Protein AF-A0A7Z8JVY1-F1 (afdb_monomer)

Mean predicted aligned error: 16.01 Å

Radius of gyration: 29.14 Å; Cα contacts (8 Å, |Δi|>4): 34; chains: 1; bounding box: 48×31×90 Å

Structure (mmCIF, N/CA/C/O backbone):
data_AF-A0A7Z8JVY1-F1
#
_entry.id   AF-A0A7Z8JVY1-F1
#
loop_
_atom_site.group_PDB
_atom_site.id
_atom_site.type_symbol
_atom_site.label_atom_id
_atom_site.label_alt_id
_atom_site.label_comp_id
_atom_site.label_asym_id
_atom_site.label_entity_id
_atom_site.label_seq_id
_atom_site.pdbx_PDB_ins_code
_atom_site.Cartn_x
_atom_site.Cartn_y
_atom_site.Cartn_z
_atom_site.occupancy
_atom_site.B_iso_or_equiv
_atom_site.auth_seq_id
_atom_site.auth_comp_id
_atom_site.auth_asym_id
_atom_site.auth_atom_id
_atom_site.pdbx_PDB_model_num
ATOM 1 N N . MET A 1 1 ? 36.100 -9.803 -74.873 1.00 49.00 1 MET A N 1
ATOM 2 C CA . MET A 1 1 ? 36.373 -9.719 -73.416 1.00 49.00 1 MET A CA 1
ATOM 3 C C . MET A 1 1 ? 35.172 -9.098 -72.708 1.00 49.00 1 MET A C 1
ATOM 5 O O . MET A 1 1 ? 35.060 -7.884 -72.681 1.00 49.00 1 MET A O 1
ATOM 9 N N . TYR A 1 2 ? 34.244 -9.912 -72.190 1.00 54.38 2 TYR A N 1
ATOM 10 C CA . TYR A 1 2 ? 32.983 -9.437 -71.582 1.00 54.38 2 TYR A CA 1
ATOM 11 C C . TYR A 1 2 ? 32.724 -10.067 -70.199 1.00 54.38 2 TYR A C 1
ATOM 13 O O . TYR A 1 2 ? 31.589 -10.353 -69.840 1.00 54.38 2 TYR A O 1
ATOM 21 N N . TYR A 1 3 ? 33.785 -10.317 -69.425 1.00 54.62 3 TYR A N 1
ATOM 22 C CA . TYR A 1 3 ? 33.680 -10.994 -68.121 1.00 54.62 3 TYR A CA 1
ATOM 23 C C . TYR A 1 3 ? 34.098 -10.136 -66.920 1.00 54.62 3 TYR A C 1
ATOM 25 O O . TYR A 1 3 ? 33.870 -10.526 -65.783 1.00 54.62 3 TYR A O 1
ATOM 33 N N . ILE A 1 4 ? 34.635 -8.933 -67.141 1.00 51.16 4 ILE A N 1
ATOM 34 C CA . ILE A 1 4 ? 35.268 -8.149 -66.065 1.00 51.16 4 ILE A CA 1
ATOM 35 C C . ILE A 1 4 ? 34.256 -7.241 -65.332 1.00 51.16 4 ILE A C 1
ATOM 37 O O . ILE A 1 4 ? 34.468 -6.874 -64.184 1.00 51.16 4 ILE A O 1
ATOM 41 N N . LYS A 1 5 ? 33.099 -6.923 -65.936 1.00 47.78 5 LYS A N 1
ATOM 42 C CA . LYS A 1 5 ? 32.112 -6.004 -65.326 1.00 47.78 5 LYS A CA 1
ATOM 43 C C . LYS A 1 5 ? 31.142 -6.643 -64.322 1.00 47.78 5 LYS A C 1
ATOM 45 O O . LYS A 1 5 ? 30.539 -5.913 -63.547 1.00 47.78 5 LYS A O 1
ATOM 50 N N . LYS A 1 6 ? 30.960 -7.969 -64.321 1.00 49.12 6 LYS A N 1
ATOM 51 C CA . LYS A 1 6 ? 29.911 -8.626 -63.507 1.00 49.12 6 LYS A CA 1
ATOM 52 C C . LYS A 1 6 ? 30.381 -9.132 -62.140 1.00 49.12 6 LYS A C 1
ATOM 54 O O . LYS A 1 6 ? 29.552 -9.322 -61.260 1.00 49.12 6 LYS A O 1
ATOM 59 N N . VAL A 1 7 ? 31.687 -9.307 -61.937 1.00 53.09 7 VAL A N 1
ATOM 60 C CA . VAL A 1 7 ? 32.229 -9.866 -60.683 1.00 53.09 7 VAL A CA 1
ATOM 61 C C . VAL A 1 7 ? 32.185 -8.843 -59.539 1.00 53.09 7 VAL A C 1
ATOM 63 O O . VAL A 1 7 ? 32.032 -9.210 -58.380 1.00 53.09 7 VAL A O 1
ATOM 66 N N . SER A 1 8 ? 32.210 -7.544 -59.863 1.00 49.84 8 SER A N 1
ATOM 67 C CA . SER A 1 8 ? 32.199 -6.478 -58.854 1.00 49.84 8 SER A CA 1
ATOM 68 C C . SER A 1 8 ? 30.852 -6.311 -58.138 1.00 49.84 8 SER A C 1
ATOM 70 O O . SER A 1 8 ? 30.824 -5.795 -57.028 1.00 49.84 8 SER A O 1
ATOM 72 N N . ALA A 1 9 ? 29.742 -6.747 -58.745 1.00 52.75 9 ALA A N 1
ATOM 73 C CA . ALA A 1 9 ? 28.407 -6.598 -58.158 1.00 52.75 9 ALA A CA 1
ATOM 74 C C . ALA A 1 9 ? 28.053 -7.705 -57.147 1.00 52.75 9 ALA A C 1
ATOM 76 O O . ALA A 1 9 ? 27.115 -7.544 -56.374 1.00 52.75 9 ALA A O 1
ATOM 77 N N . ILE A 1 10 ? 28.796 -8.818 -57.135 1.00 54.12 10 ILE A N 1
ATOM 78 C CA . ILE A 1 10 ? 28.503 -9.984 -56.282 1.00 54.12 10 ILE A CA 1
ATOM 79 C C . ILE A 1 10 ? 29.209 -9.880 -54.919 1.00 54.12 10 ILE A C 1
ATOM 81 O O . ILE A 1 10 ? 28.725 -10.417 -53.929 1.00 54.12 10 ILE A O 1
ATOM 85 N N . LEU A 1 11 ? 30.320 -9.143 -54.826 1.00 52.50 11 LEU A N 1
ATOM 86 C CA . LEU A 1 11 ? 31.041 -8.969 -53.558 1.00 52.50 11 LEU A CA 1
ATOM 87 C C . LEU A 1 11 ? 30.362 -7.980 -52.596 1.00 52.50 11 LEU A C 1
ATOM 89 O O . LEU A 1 11 ? 30.548 -8.085 -51.388 1.00 52.50 11 LEU A O 1
ATOM 93 N N . VAL A 1 12 ? 29.543 -7.054 -53.104 1.00 53.44 12 VAL A N 1
ATOM 94 C CA . VAL A 1 12 ? 28.864 -6.039 -52.275 1.00 53.44 12 VAL A CA 1
ATOM 95 C C . VAL A 1 12 ? 27.661 -6.623 -51.521 1.00 53.44 12 VAL A C 1
ATOM 97 O O . VAL A 1 12 ? 27.357 -6.185 -50.416 1.00 53.44 12 VAL A O 1
ATOM 100 N N . THR A 1 13 ? 27.004 -7.654 -52.058 1.00 54.78 13 THR A N 1
ATOM 101 C CA . THR A 1 13 ? 25.833 -8.284 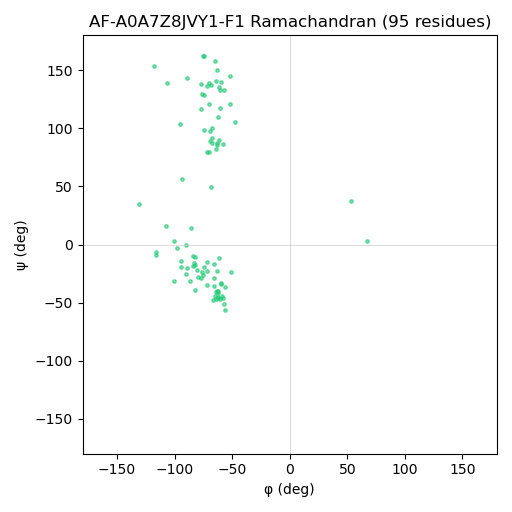-51.423 1.00 54.78 13 THR A CA 1
ATOM 102 C C . THR A 1 13 ? 26.189 -9.273 -50.311 1.00 54.78 13 THR A C 1
ATOM 104 O O . THR A 1 13 ? 25.366 -9.503 -49.430 1.00 54.78 13 THR A O 1
ATOM 107 N N . LEU A 1 14 ? 27.411 -9.817 -50.288 1.00 50.47 14 LEU A N 1
ATOM 108 C CA . LEU A 1 14 ? 27.836 -10.770 -49.252 1.00 50.47 14 LEU A CA 1
ATOM 109 C C . LEU A 1 14 ? 28.229 -10.082 -47.929 1.00 50.47 14 LEU A C 1
ATOM 111 O O . LEU A 1 14 ? 28.058 -10.661 -46.861 1.00 50.47 14 LEU A O 1
ATOM 115 N N . ALA A 1 15 ? 28.696 -8.830 -47.979 1.00 54.25 15 ALA A N 1
ATOM 116 C CA . ALA A 1 15 ? 29.101 -8.073 -46.790 1.00 54.25 15 ALA A CA 1
ATOM 117 C C . ALA A 1 15 ? 27.914 -7.561 -45.946 1.00 54.25 15 ALA A C 1
ATOM 119 O O . ALA A 1 15 ? 28.081 -7.274 -44.765 1.00 54.25 15 ALA A O 1
ATOM 120 N N . LEU A 1 16 ? 26.709 -7.484 -46.524 1.00 52.75 16 LEU A N 1
ATOM 121 C CA . LEU A 1 16 ? 25.510 -6.987 -45.837 1.00 52.75 16 LEU A CA 1
ATOM 122 C C . LEU A 1 16 ? 24.819 -8.060 -44.969 1.00 52.75 16 LEU A C 1
ATOM 124 O O . LEU A 1 16 ? 24.053 -7.723 -44.074 1.00 52.75 16 LEU A O 1
ATOM 128 N N . LEU A 1 17 ? 25.122 -9.344 -45.197 1.00 53.62 17 LEU A N 1
ATOM 129 C CA . LEU A 1 17 ? 24.584 -10.486 -44.439 1.00 53.62 17 LEU A CA 1
ATOM 130 C C . LEU A 1 17 ? 25.350 -10.790 -43.139 1.00 53.62 17 LEU A C 1
ATOM 132 O O . LEU A 1 17 ? 24.880 -11.579 -42.327 1.00 53.62 17 LEU A O 1
ATOM 136 N N . LEU A 1 18 ? 26.505 -10.153 -42.924 1.00 58.53 18 LEU A N 1
ATOM 137 C CA . LEU A 1 18 ? 27.317 -10.277 -41.705 1.00 58.53 18 LEU A CA 1
ATOM 138 C C . LEU A 1 18 ? 27.251 -9.013 -40.832 1.00 58.53 18 LEU A C 1
ATOM 140 O O . LEU A 1 18 ? 28.081 -8.832 -39.947 1.00 58.53 18 LEU A O 1
ATOM 144 N N . GLY A 1 19 ? 26.268 -8.137 -41.077 1.00 51.97 19 GLY A N 1
ATOM 145 C CA . GLY A 1 19 ? 25.979 -6.939 -40.289 1.00 51.97 19 GLY A CA 1
ATOM 146 C C . GLY A 1 19 ? 25.409 -7.292 -38.920 1.00 51.97 19 GLY A C 1
ATOM 147 O O . GLY A 1 19 ? 24.203 -7.259 -38.697 1.00 51.97 19 GLY A O 1
ATOM 148 N N . ILE A 1 20 ? 26.322 -7.655 -38.031 1.00 61.41 20 ILE A N 1
ATOM 149 C CA . ILE A 1 20 ? 26.170 -7.861 -36.597 1.00 61.41 20 ILE A CA 1
ATOM 150 C C . ILE A 1 20 ? 25.408 -6.665 -36.013 1.00 61.41 20 ILE A C 1
ATOM 152 O O . ILE A 1 20 ? 25.949 -5.566 -35.889 1.00 61.41 20 ILE A O 1
ATOM 156 N N . PHE A 1 21 ? 24.134 -6.868 -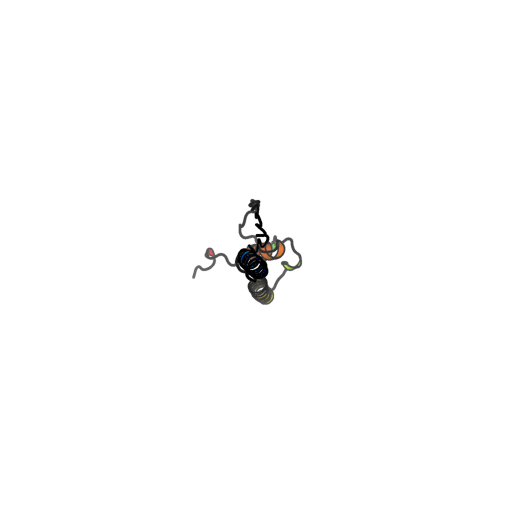35.679 1.00 54.31 21 PHE A N 1
ATOM 157 C CA . PHE A 1 21 ? 23.392 -5.957 -34.816 1.00 5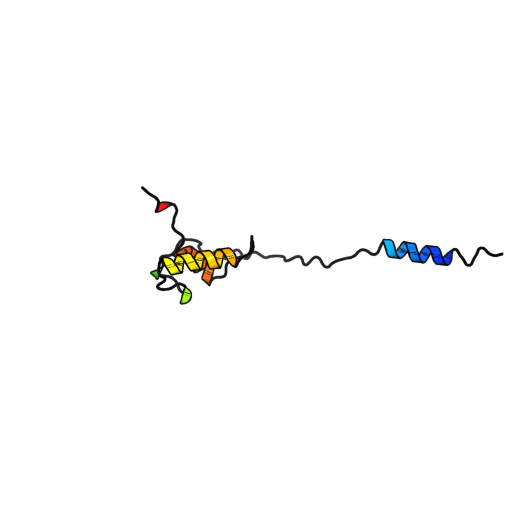4.31 21 PHE A CA 1
ATOM 158 C C . PHE A 1 21 ? 24.011 -6.060 -33.419 1.00 54.31 21 PHE A C 1
ATOM 160 O O . PHE A 1 21 ? 23.584 -6.857 -32.587 1.00 54.31 21 PHE A O 1
ATOM 167 N N . SER A 1 22 ? 25.052 -5.270 -33.160 1.00 59.81 22 SER A N 1
ATOM 168 C CA . SER A 1 22 ? 25.477 -4.972 -31.796 1.00 59.81 22 SER A CA 1
ATOM 169 C C . SER A 1 22 ? 24.431 -4.046 -31.186 1.00 59.81 22 SER A C 1
ATOM 171 O O . SER A 1 22 ? 24.584 -2.826 -31.173 1.00 59.81 22 SER A O 1
ATOM 173 N N . LEU A 1 23 ? 23.321 -4.633 -30.740 1.00 65.44 23 LEU A N 1
ATOM 174 C CA . LEU A 1 23 ? 22.431 -3.980 -29.790 1.00 65.44 23 LEU A CA 1
ATOM 175 C C . LEU A 1 23 ? 23.272 -3.644 -28.548 1.00 65.44 23 LEU A C 1
ATOM 177 O O . LEU A 1 23 ? 24.017 -4.513 -28.084 1.00 65.44 23 LEU A O 1
ATOM 181 N N . PRO A 1 24 ? 23.194 -2.422 -28.000 1.00 64.81 24 PRO A N 1
ATOM 182 C CA . PRO A 1 24 ? 23.761 -2.170 -26.690 1.00 64.81 24 PRO A CA 1
ATOM 183 C C . PRO A 1 24 ? 23.005 -3.052 -25.694 1.00 64.81 24 PRO A C 1
ATOM 185 O O . PRO A 1 24 ? 21.824 -2.839 -25.428 1.00 64.81 24 PRO A O 1
ATOM 188 N N . THR A 1 25 ? 23.668 -4.074 -25.158 1.00 63.62 25 THR A N 1
ATOM 189 C CA . THR A 1 25 ? 23.207 -4.721 -23.935 1.00 63.62 25 THR A CA 1
ATOM 190 C C . THR A 1 25 ? 23.368 -3.688 -22.831 1.00 63.62 25 THR A C 1
ATOM 192 O O . THR A 1 25 ? 24.480 -3.454 -22.357 1.00 63.62 25 THR A O 1
ATOM 195 N N . SER A 1 26 ? 22.278 -3.024 -22.459 1.00 61.31 26 SER A N 1
ATOM 196 C CA . SER A 1 26 ? 22.205 -2.262 -21.217 1.00 61.31 26 SER A CA 1
ATOM 197 C C . SER A 1 26 ? 22.366 -3.252 -20.067 1.00 61.31 26 SER A C 1
ATOM 199 O O . SER A 1 26 ? 21.398 -3.826 -19.580 1.00 61.31 26 SER A O 1
ATOM 201 N N . SER A 1 27 ? 23.603 -3.533 -19.676 1.00 56.75 27 SER A N 1
ATOM 202 C CA . SER A 1 27 ? 23.888 -4.258 -18.449 1.00 56.75 27 SER A CA 1
ATOM 203 C C . SER A 1 27 ? 23.640 -3.296 -17.295 1.00 56.75 27 SER A C 1
ATOM 205 O O . SER A 1 27 ? 24.486 -2.454 -16.993 1.00 56.75 27 SER A O 1
ATOM 207 N N . TYR A 1 28 ? 22.468 -3.398 -16.673 1.00 62.59 28 TYR A N 1
ATOM 208 C CA . TYR A 1 28 ? 22.255 -2.840 -15.347 1.00 62.59 28 TYR A CA 1
ATOM 209 C C . TYR A 1 28 ? 23.081 -3.689 -14.386 1.00 62.59 28 TYR A C 1
ATOM 211 O O . TYR A 1 28 ? 22.685 -4.784 -13.995 1.00 62.59 28 TYR A O 1
ATOM 219 N N . ALA A 1 29 ? 24.274 -3.211 -14.043 1.00 55.53 29 ALA A N 1
ATOM 220 C CA . ALA A 1 29 ? 24.908 -3.643 -12.814 1.00 55.53 29 ALA A CA 1
ATOM 221 C C . ALA A 1 29 ? 24.068 -3.042 -11.682 1.00 55.53 29 ALA A C 1
ATOM 223 O O . ALA A 1 29 ? 24.292 -1.903 -11.279 1.00 55.53 29 ALA A O 1
ATOM 224 N N . SER A 1 30 ? 23.045 -3.779 -11.240 1.00 52.56 30 SER A N 1
ATOM 225 C CA . SER A 1 30 ? 22.403 -3.498 -9.963 1.00 52.56 30 SER A CA 1
ATOM 226 C C . SER A 1 30 ? 23.439 -3.834 -8.905 1.00 52.56 30 SER A C 1
ATOM 228 O O . SER A 1 30 ? 23.600 -4.987 -8.503 1.00 52.56 30 SER A O 1
ATOM 230 N N . THR A 1 31 ? 24.231 -2.839 -8.514 1.00 49.66 31 THR A N 1
ATOM 231 C CA . THR A 1 31 ? 24.860 -2.850 -7.203 1.00 49.66 31 THR A CA 1
ATOM 232 C C . THR A 1 31 ? 23.688 -2.846 -6.237 1.00 49.66 31 THR A C 1
ATOM 234 O O . THR A 1 31 ? 23.149 -1.794 -5.901 1.00 49.66 31 THR A O 1
ATOM 237 N N . ASN A 1 32 ? 23.226 -4.043 -5.875 1.00 56.31 32 ASN A N 1
ATOM 238 C CA . ASN A 1 32 ? 22.395 -4.237 -4.706 1.00 56.31 32 ASN A CA 1
ATOM 239 C C . ASN A 1 32 ? 23.287 -3.842 -3.529 1.00 56.31 32 ASN A C 1
ATOM 241 O O . ASN A 1 32 ? 23.957 -4.672 -2.921 1.00 56.31 32 ASN A O 1
ATOM 245 N N . GLU A 1 33 ? 23.362 -2.537 -3.281 1.00 54.28 33 GLU A N 1
ATOM 246 C CA . GLU A 1 33 ? 23.614 -1.984 -1.965 1.00 54.28 33 GLU A CA 1
ATOM 247 C C . GLU A 1 33 ? 22.478 -2.546 -1.116 1.00 54.28 33 GLU A C 1
ATOM 249 O O . GLU A 1 33 ? 21.378 -1.996 -1.059 1.00 54.28 33 GLU A O 1
ATOM 254 N N . GLU A 1 34 ? 22.707 -3.746 -0.591 1.00 54.94 34 GLU A N 1
ATOM 255 C CA . GLU A 1 34 ? 21.825 -4.457 0.311 1.00 54.94 34 GLU A CA 1
ATOM 256 C C . GLU A 1 34 ? 21.742 -3.580 1.559 1.00 54.94 34 GLU A C 1
ATOM 258 O O . GLU A 1 34 ? 22.567 -3.645 2.475 1.00 54.94 34 GLU A O 1
ATOM 263 N N . SER A 1 35 ? 20.820 -2.615 1.526 1.00 52.47 35 SER A N 1
ATOM 264 C CA . SER A 1 35 ? 20.599 -1.735 2.653 1.00 52.47 35 SER A CA 1
ATOM 265 C C . SER A 1 35 ? 20.182 -2.661 3.786 1.00 52.47 35 SER A C 1
ATOM 267 O O . SER A 1 35 ? 19.176 -3.359 3.669 1.00 52.47 35 SER A O 1
ATOM 269 N N . ASN A 1 36 ? 20.984 -2.709 4.851 1.00 55.09 36 ASN A N 1
ATOM 270 C CA . ASN A 1 36 ? 20.708 -3.451 6.083 1.00 55.09 36 ASN A CA 1
ATOM 271 C C . ASN A 1 36 ? 19.522 -2.810 6.833 1.00 55.09 36 ASN A C 1
ATOM 273 O O . ASN A 1 36 ? 19.612 -2.476 8.014 1.00 55.09 36 ASN A O 1
ATOM 277 N N . GLN A 1 37 ? 18.419 -2.545 6.138 1.00 61.34 37 GLN A N 1
ATOM 278 C CA . GLN A 1 37 ? 17.173 -2.156 6.756 1.00 61.34 37 GLN A CA 1
ATOM 279 C C . GLN A 1 37 ? 16.550 -3.423 7.318 1.00 61.34 37 GLN A C 1
ATOM 281 O O . GLN A 1 37 ? 16.254 -4.367 6.589 1.00 61.34 37 GLN A O 1
ATOM 286 N N . SER A 1 38 ? 16.408 -3.446 8.643 1.00 71.31 38 SER A N 1
ATOM 287 C CA . SER A 1 38 ? 15.684 -4.505 9.334 1.00 71.31 38 SER A CA 1
ATOM 288 C C . SER A 1 38 ? 14.304 -4.662 8.693 1.00 71.31 38 SER A C 1
ATOM 290 O O . SER A 1 38 ? 13.525 -3.710 8.653 1.00 71.31 38 SER A O 1
ATOM 292 N N . LEU A 1 39 ? 14.024 -5.862 8.182 1.00 78.62 39 LEU A N 1
ATOM 293 C CA . LEU A 1 39 ? 12.729 -6.247 7.618 1.00 78.62 39 LEU A CA 1
ATOM 294 C C . LEU A 1 39 ? 11.766 -6.748 8.700 1.00 78.62 39 LEU A C 1
ATOM 296 O O . LEU A 1 39 ? 10.752 -7.366 8.386 1.00 78.62 39 LEU A O 1
ATOM 300 N N . GLU A 1 40 ? 12.083 -6.510 9.974 1.00 88.06 40 GLU A N 1
ATOM 301 C CA . GLU A 1 40 ? 11.208 -6.901 11.071 1.00 88.06 40 GLU A CA 1
ATOM 302 C C . GLU A 1 40 ? 9.843 -6.216 10.930 1.00 88.06 40 GLU A C 1
ATOM 304 O O . GLU A 1 40 ? 9.791 -5.035 10.550 1.00 88.06 40 GLU A O 1
ATOM 309 N N . PRO A 1 41 ? 8.746 -6.936 11.221 1.00 92.25 41 PRO A N 1
ATOM 310 C CA . PRO A 1 41 ? 7.430 -6.331 11.334 1.00 92.25 41 PRO A CA 1
ATOM 311 C C . PRO A 1 41 ? 7.462 -5.139 12.289 1.00 92.25 41 PRO A C 1
ATOM 313 O O . PRO A 1 41 ? 8.190 -5.142 13.284 1.00 92.25 41 PRO A O 1
ATOM 316 N N . ILE A 1 42 ? 6.674 -4.117 11.983 1.00 91.81 42 ILE A N 1
ATOM 317 C CA . ILE A 1 42 ? 6.521 -2.940 12.840 1.00 91.81 42 ILE A CA 1
ATOM 318 C C . ILE A 1 42 ? 5.075 -2.828 13.289 1.00 91.81 42 ILE A C 1
ATOM 320 O O . ILE A 1 42 ? 4.165 -3.288 12.613 1.00 91.81 42 ILE A O 1
ATOM 324 N N . ASP A 1 43 ? 4.857 -2.200 14.435 1.00 92.81 43 ASP A N 1
ATOM 325 C CA . ASP A 1 43 ? 3.504 -1.894 14.877 1.00 92.81 43 ASP A CA 1
ATOM 326 C C . ASP A 1 43 ? 2.919 -0.760 14.003 1.00 92.81 43 ASP A C 1
ATOM 328 O O . ASP A 1 43 ? 3.625 0.228 13.763 1.00 92.81 43 ASP A O 1
ATOM 332 N N . PRO A 1 44 ? 1.651 -0.841 13.552 1.00 93.12 44 PRO A N 1
ATOM 333 C CA . PRO A 1 44 ? 0.983 0.226 12.800 1.00 93.12 44 PRO A CA 1
ATOM 334 C C . PRO A 1 44 ? 1.045 1.622 13.443 1.00 93.12 44 PRO A C 1
ATOM 336 O O . PRO A 1 44 ? 0.959 2.629 12.744 1.00 93.12 44 PRO A O 1
ATOM 339 N N . SER A 1 45 ? 1.229 1.723 14.762 1.00 93.50 45 SER A N 1
ATOM 340 C CA . SER A 1 45 ? 1.430 2.998 15.470 1.00 93.50 45 SER A CA 1
ATOM 341 C C . SER A 1 45 ? 2.795 3.650 15.222 1.00 93.50 45 SER A C 1
ATOM 343 O O . SER A 1 45 ? 2.971 4.826 15.544 1.00 93.50 45 SER A O 1
ATOM 345 N N . GLN A 1 46 ? 3.762 2.908 14.676 1.00 94.25 46 GLN A N 1
ATOM 346 C CA . GLN A 1 46 ? 5.140 3.348 14.430 1.00 94.25 46 GLN A CA 1
ATOM 347 C C . GLN A 1 46 ? 5.403 3.739 12.969 1.00 94.25 46 GLN A C 1
ATOM 349 O O . GLN A 1 46 ? 6.535 4.078 12.624 1.00 94.25 46 GLN A O 1
ATOM 354 N N . VAL A 1 47 ? 4.384 3.700 12.106 1.00 95.44 47 VAL A N 1
ATOM 355 C CA . VAL A 1 47 ? 4.509 4.103 10.699 1.00 95.44 47 VAL A CA 1
ATOM 356 C C . VAL A 1 47 ? 4.836 5.593 10.576 1.00 95.44 47 VAL A C 1
ATOM 358 O O . VAL A 1 47 ? 4.314 6.444 11.309 1.00 95.44 47 VAL A O 1
ATOM 361 N N . THR A 1 48 ? 5.711 5.926 9.634 1.00 96.81 48 THR A N 1
ATOM 362 C CA . THR A 1 48 ? 6.206 7.288 9.428 1.00 96.81 48 THR A CA 1
ATOM 363 C C . THR A 1 48 ? 5.505 7.986 8.272 1.00 96.81 48 THR A C 1
ATOM 365 O O . THR A 1 48 ? 5.275 9.197 8.356 1.00 96.81 48 THR A O 1
ATOM 368 N N . TYR A 1 49 ? 5.088 7.247 7.241 1.00 97.12 49 TYR A N 1
ATOM 369 C CA . TYR A 1 49 ? 4.365 7.806 6.103 1.00 97.12 49 TYR A CA 1
ATOM 370 C C . TYR A 1 49 ? 2.905 8.090 6.466 1.00 97.12 49 TYR A C 1
ATOM 372 O O . TYR A 1 49 ? 2.191 7.235 6.983 1.00 97.12 49 TYR A O 1
ATOM 380 N N . GLU A 1 50 ? 2.440 9.309 6.180 1.00 97.06 50 GLU A N 1
ATOM 381 C CA . GLU A 1 50 ? 1.074 9.745 6.515 1.00 97.06 50 GLU A CA 1
ATOM 382 C C . GLU A 1 50 ? -0.009 8.883 5.850 1.00 97.06 50 GLU A C 1
ATOM 384 O O . GLU A 1 50 ? -1.050 8.631 6.450 1.00 97.06 50 GLU A O 1
ATOM 389 N N . SER A 1 51 ? 0.252 8.383 4.643 1.00 95.94 51 SER A N 1
ATOM 390 C CA . SER A 1 51 ? -0.631 7.477 3.897 1.00 95.94 51 SER A CA 1
ATOM 391 C C . SER A 1 51 ? -0.803 6.101 4.545 1.00 95.94 51 SER A C 1
ATOM 393 O O . SER A 1 51 ? -1.754 5.397 4.217 1.00 95.94 51 SER A O 1
ATOM 395 N N . ASN A 1 52 ? 0.079 5.723 5.474 1.00 97.12 52 ASN A N 1
ATOM 396 C CA . ASN A 1 52 ? 0.025 4.453 6.198 1.00 97.12 52 ASN A CA 1
ATOM 397 C C . ASN A 1 52 ? -0.632 4.579 7.579 1.00 97.12 52 ASN A C 1
ATOM 399 O O . ASN A 1 52 ? -0.773 3.577 8.282 1.00 97.12 52 ASN A O 1
ATOM 403 N N . LYS A 1 53 ? -1.025 5.787 8.000 1.00 96.94 53 LYS A N 1
ATOM 404 C CA . LYS A 1 53 ? -1.578 6.044 9.336 1.00 96.94 53 LYS A CA 1
ATOM 405 C C . LYS A 1 53 ? -3.091 5.870 9.371 1.00 96.94 53 LYS A C 1
ATOM 407 O O . LYS A 1 53 ? -3.795 6.325 8.476 1.0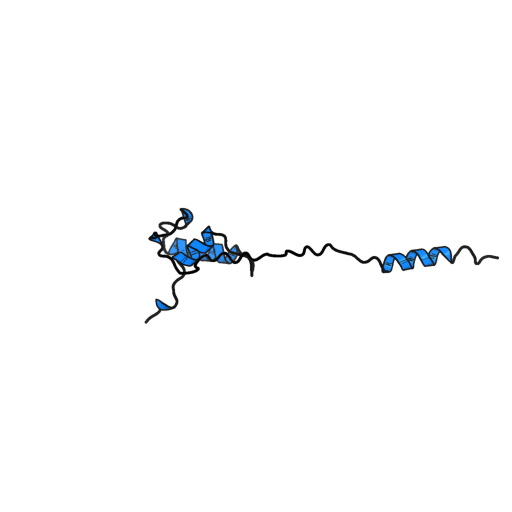0 96.94 53 LYS A O 1
ATOM 412 N N . ASN A 1 54 ? -3.589 5.334 10.488 1.00 95.38 54 ASN A N 1
ATOM 413 C CA . ASN A 1 54 ? -5.017 5.283 10.834 1.00 95.38 54 ASN A CA 1
ATOM 414 C C . ASN A 1 54 ? -5.905 4.650 9.748 1.00 95.38 54 ASN A C 1
ATOM 416 O O . ASN A 1 54 ? -7.018 5.121 9.507 1.00 95.38 54 ASN A O 1
ATOM 420 N N . LEU A 1 55 ? -5.401 3.611 9.083 1.00 95.38 55 LEU A N 1
ATOM 421 C CA . LEU A 1 55 ? -6.150 2.899 8.056 1.00 95.38 55 LEU A CA 1
ATOM 422 C C . LEU A 1 55 ? -7.184 1.972 8.701 1.00 95.38 55 LEU A C 1
ATOM 424 O O . LEU A 1 55 ? -6.897 1.310 9.699 1.00 95.38 55 LEU A O 1
ATOM 428 N N . SER A 1 56 ? -8.386 1.926 8.130 1.00 96.19 56 SER A N 1
ATOM 429 C CA . SER A 1 56 ? -9.362 0.881 8.442 1.00 96.19 56 SER A CA 1
ATOM 430 C C . SER A 1 56 ? -8.977 -0.444 7.781 1.00 96.19 56 SER A C 1
ATOM 432 O O . SER A 1 56 ? -8.230 -0.460 6.804 1.00 96.19 56 SER A O 1
ATOM 434 N N . ASP A 1 57 ? -9.550 -1.553 8.249 1.00 94.25 57 ASP A N 1
ATOM 435 C CA . ASP A 1 57 ? -9.320 -2.880 7.656 1.00 94.25 57 ASP A CA 1
ATOM 436 C C . ASP A 1 57 ? -9.669 -2.927 6.155 1.00 94.25 57 ASP A C 1
ATOM 438 O O . ASP A 1 57 ? -8.973 -3.568 5.369 1.00 94.25 57 ASP A O 1
ATOM 442 N N . GLU A 1 58 ? -10.719 -2.207 5.742 1.00 96.44 58 GLU A N 1
ATOM 443 C CA . GLU A 1 58 ? -11.106 -2.066 4.331 1.00 96.44 58 GLU A CA 1
ATOM 444 C C . GLU A 1 58 ? -10.015 -1.340 3.533 1.00 96.44 58 GLU A C 1
ATOM 446 O O . GLU A 1 58 ? -9.565 -1.840 2.507 1.00 96.44 58 GLU A O 1
ATOM 451 N N . GLN A 1 59 ? -9.496 -0.224 4.056 1.00 96.88 59 GLN A N 1
ATOM 452 C CA . GLN A 1 59 ? -8.414 0.526 3.411 1.00 96.88 59 GLN A CA 1
ATOM 453 C C . GLN A 1 59 ? -7.104 -0.266 3.359 1.00 96.88 59 GLN A C 1
ATOM 455 O O . GLN A 1 59 ? -6.364 -0.164 2.383 1.00 96.88 59 GLN A O 1
ATOM 460 N N . VAL A 1 60 ? -6.809 -1.061 4.389 1.00 96.69 60 VAL A N 1
ATOM 461 C CA . VAL A 1 60 ? -5.661 -1.975 4.399 1.00 96.69 60 VAL A CA 1
ATOM 462 C C . VAL A 1 60 ? -5.818 -3.021 3.295 1.00 96.69 60 VAL A C 1
ATOM 464 O O . VAL A 1 60 ? -4.878 -3.255 2.535 1.00 96.69 60 VAL A O 1
ATOM 467 N N . SER A 1 61 ? -7.006 -3.617 3.161 1.00 96.62 61 SER A N 1
ATOM 468 C CA . SER A 1 61 ? -7.293 -4.586 2.098 1.00 96.62 61 SER A CA 1
ATOM 469 C C . SER A 1 61 ? -7.129 -3.975 0.706 1.00 96.62 61 SER A C 1
ATOM 471 O O . SER A 1 61 ? -6.442 -4.553 -0.141 1.00 96.62 61 SER A O 1
ATOM 473 N N . ASP A 1 62 ? -7.686 -2.785 0.489 1.00 97.50 62 ASP A N 1
ATOM 474 C CA . ASP A 1 62 ? -7.587 -2.064 -0.780 1.00 97.50 62 ASP A CA 1
ATOM 475 C C . ASP A 1 62 ? -6.131 -1.714 -1.120 1.00 97.50 62 ASP A C 1
ATOM 477 O O . ASP A 1 62 ? -5.691 -1.915 -2.253 1.00 97.50 62 ASP A O 1
ATOM 481 N N . ARG A 1 63 ? -5.343 -1.273 -0.131 1.00 96.88 63 ARG A N 1
ATOM 482 C CA . ARG A 1 63 ? -3.911 -0.966 -0.298 1.00 96.88 63 ARG A CA 1
ATOM 483 C C . ARG A 1 63 ? -3.098 -2.197 -0.690 1.00 96.88 63 ARG A C 1
ATOM 485 O O . ARG A 1 63 ? -2.238 -2.100 -1.563 1.00 96.88 63 ARG A O 1
ATOM 492 N N . PHE A 1 64 ? -3.381 -3.366 -0.114 1.00 97.38 64 PHE A N 1
ATOM 493 C CA . PHE A 1 64 ? -2.730 -4.607 -0.545 1.00 97.38 64 PHE A CA 1
ATOM 494 C C . PHE A 1 64 ? -3.070 -4.969 -1.995 1.00 97.38 64 PHE A C 1
ATOM 496 O O . PHE A 1 64 ? -2.183 -5.400 -2.732 1.00 97.38 64 PHE A O 1
ATOM 503 N N . GLN A 1 65 ? -4.320 -4.776 -2.425 1.00 97.75 65 GLN A N 1
ATOM 504 C CA . GLN A 1 65 ? -4.713 -5.009 -3.820 1.00 97.75 65 GLN A CA 1
ATOM 505 C C . GLN A 1 65 ? -4.013 -4.036 -4.772 1.00 97.75 65 GLN A C 1
ATOM 507 O O . GLN A 1 65 ? -3.497 -4.461 -5.808 1.00 97.75 65 GLN A O 1
ATOM 512 N N . GLU A 1 66 ? -3.954 -2.754 -4.403 1.00 97.88 66 GLU A N 1
ATOM 513 C CA . GLU A 1 66 ? -3.246 -1.720 -5.158 1.00 97.88 66 GLU A CA 1
ATOM 514 C C . GLU A 1 66 ? -1.775 -2.105 -5.344 1.00 97.88 66 GLU A C 1
ATOM 516 O O . GLU A 1 66 ? -1.323 -2.246 -6.482 1.00 97.88 66 GLU A O 1
ATOM 521 N N . ILE A 1 67 ? -1.054 -2.365 -4.248 1.00 97.00 67 ILE A N 1
ATOM 522 C CA . ILE A 1 67 ? 0.367 -2.742 -4.271 1.00 97.00 67 ILE A CA 1
ATOM 523 C C . ILE A 1 67 ? 0.581 -4.005 -5.111 1.00 97.00 67 ILE A C 1
ATOM 525 O O . ILE A 1 67 ? 1.452 -4.023 -5.976 1.00 97.00 67 ILE A O 1
ATOM 529 N N . ASN A 1 68 ? -0.245 -5.037 -4.931 1.00 96.25 68 ASN A N 1
ATOM 530 C CA . ASN A 1 68 ? -0.122 -6.287 -5.683 1.00 96.25 68 ASN A CA 1
ATOM 531 C C . ASN A 1 68 ? -0.328 -6.111 -7.202 1.00 96.25 68 ASN A C 1
ATOM 533 O O . ASN A 1 68 ? 0.137 -6.936 -7.980 1.00 96.25 68 ASN A O 1
ATOM 537 N N . SER A 1 69 ? -1.025 -5.055 -7.634 1.00 97.50 69 SER A N 1
ATOM 538 C CA . SER A 1 69 ? -1.227 -4.729 -9.055 1.00 97.50 69 SER A CA 1
ATOM 539 C C . SER A 1 69 ? -0.213 -3.734 -9.630 1.00 97.50 69 SER A C 1
ATOM 541 O O . SER A 1 69 ? -0.142 -3.574 -10.848 1.00 97.50 69 SER A O 1
ATOM 543 N N . LYS A 1 70 ? 0.539 -3.045 -8.763 1.00 98.00 70 LYS A N 1
ATOM 544 C CA . LYS A 1 70 ? 1.421 -1.925 -9.115 1.00 98.00 70 LYS A CA 1
ATOM 545 C C . LYS A 1 70 ? 2.819 -2.361 -9.548 1.00 98.00 70 LYS A C 1
ATOM 547 O O . LYS A 1 70 ? 3.425 -1.655 -10.347 1.00 98.00 70 LYS A O 1
ATOM 552 N N . TYR A 1 71 ? 3.318 -3.466 -9.001 1.00 96.44 71 TYR A N 1
ATOM 553 C CA . TYR A 1 71 ? 4.709 -3.897 -9.141 1.00 96.44 71 TYR A CA 1
ATOM 554 C C . TYR A 1 71 ? 4.859 -5.087 -10.087 1.00 96.44 71 TYR A C 1
ATOM 556 O O . TYR A 1 71 ? 4.086 -6.047 -10.014 1.00 96.44 71 TYR A O 1
ATOM 564 N N . ASP A 1 72 ? 5.895 -5.051 -10.923 1.00 97.31 72 ASP A N 1
ATOM 565 C CA . ASP A 1 72 ? 6.345 -6.225 -11.667 1.00 97.31 72 ASP A CA 1
ATOM 566 C C . ASP A 1 72 ? 7.090 -7.215 -10.750 1.00 97.31 72 ASP A C 1
ATOM 568 O O . ASP A 1 72 ? 7.568 -6.893 -9.659 1.00 97.31 72 ASP A O 1
ATOM 572 N N . ILE A 1 73 ? 7.216 -8.464 -11.204 1.00 92.75 73 ILE A N 1
ATOM 573 C CA . ILE A 1 73 ? 8.025 -9.474 -10.509 1.00 92.75 73 ILE A CA 1
ATOM 574 C C . ILE A 1 73 ? 9.486 -8.998 -10.455 1.00 92.75 73 ILE A C 1
ATOM 576 O O . ILE A 1 73 ? 10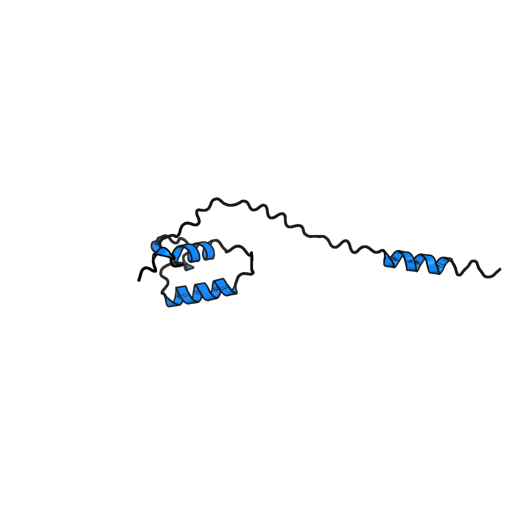.019 -8.541 -11.462 1.00 92.75 73 ILE A O 1
ATOM 580 N N . GLU A 1 74 ? 10.125 -9.148 -9.288 1.00 92.62 74 GLU A N 1
ATOM 581 C CA . GLU A 1 74 ? 11.486 -8.662 -8.974 1.00 92.62 74 GLU A CA 1
ATOM 582 C C . GLU A 1 74 ? 11.643 -7.131 -8.913 1.00 92.62 74 GLU A C 1
ATOM 584 O O . GLU A 1 74 ? 12.744 -6.640 -8.648 1.00 92.62 74 GLU A O 1
ATOM 589 N N . GLU A 1 75 ? 10.565 -6.360 -9.072 1.00 93.19 75 GLU A N 1
ATOM 590 C CA . GLU A 1 75 ? 10.604 -4.921 -8.834 1.00 93.19 75 GLU A CA 1
ATOM 591 C C . GLU A 1 75 ? 10.635 -4.625 -7.321 1.00 93.19 75 GLU A C 1
ATOM 593 O O . GLU A 1 75 ? 9.808 -5.144 -6.565 1.00 93.19 75 GLU A O 1
ATOM 598 N N . PRO A 1 76 ? 11.579 -3.800 -6.834 1.00 92.38 76 PRO A N 1
ATOM 599 C CA . PRO A 1 76 ? 11.630 -3.443 -5.424 1.00 92.38 76 PRO A CA 1
ATOM 600 C C . PRO A 1 76 ? 10.461 -2.530 -5.039 1.00 92.38 76 PRO A C 1
ATOM 602 O O . PRO A 1 76 ? 10.138 -1.570 -5.742 1.00 92.38 76 PRO A O 1
ATOM 605 N N . PHE A 1 77 ? 9.879 -2.774 -3.863 1.00 95.38 77 PHE A N 1
ATOM 606 C CA . PHE A 1 77 ? 8.865 -1.885 -3.306 1.00 95.38 77 PHE A CA 1
ATOM 607 C C . PHE A 1 77 ? 9.427 -0.490 -3.019 1.00 95.38 77 PHE A C 1
ATOM 609 O O . PHE A 1 77 ? 10.599 -0.314 -2.673 1.00 95.38 77 PHE A O 1
ATOM 616 N N . SER A 1 78 ? 8.555 0.515 -3.115 1.00 96.12 78 SER A N 1
ATOM 617 C CA . SER A 1 78 ? 8.872 1.847 -2.610 1.00 96.12 78 SER A CA 1
ATOM 618 C C . SER A 1 78 ? 9.038 1.803 -1.088 1.00 96.12 78 SER A C 1
ATOM 620 O O . SER A 1 78 ? 8.504 0.919 -0.422 1.00 96.12 78 SER A O 1
ATOM 622 N N . ALA A 1 79 ? 9.752 2.773 -0.512 1.00 94.88 79 ALA A N 1
ATOM 623 C CA . ALA A 1 79 ? 9.924 2.838 0.941 1.00 94.88 79 ALA A CA 1
ATOM 624 C C . ALA A 1 79 ? 8.582 2.963 1.693 1.00 94.88 79 ALA A C 1
ATOM 626 O O . ALA A 1 79 ? 8.424 2.390 2.768 1.00 94.88 79 ALA A O 1
ATOM 627 N N . GLU A 1 80 ? 7.608 3.661 1.101 1.00 96.06 80 GLU A N 1
ATOM 628 C CA . GLU A 1 80 ? 6.254 3.799 1.642 1.00 96.06 80 GLU A CA 1
ATOM 629 C C . GLU A 1 80 ? 5.501 2.463 1.651 1.00 96.06 80 GLU A C 1
ATOM 631 O O . GLU A 1 80 ? 4.934 2.077 2.675 1.00 96.06 80 GLU A O 1
ATOM 636 N N . ASP A 1 81 ? 5.533 1.743 0.529 1.00 96.94 81 ASP A N 1
ATOM 637 C CA . ASP A 1 81 ? 4.820 0.472 0.380 1.00 96.94 81 ASP A CA 1
ATOM 638 C C . ASP A 1 81 ? 5.498 -0.641 1.194 1.00 96.94 81 ASP A C 1
ATOM 640 O O . ASP A 1 81 ? 4.830 -1.480 1.796 1.00 96.94 81 ASP A O 1
ATOM 644 N N . ALA A 1 82 ? 6.829 -0.615 1.300 1.00 95.25 82 ALA A N 1
ATOM 645 C CA . ALA A 1 82 ? 7.578 -1.516 2.169 1.00 95.25 82 ALA A CA 1
ATOM 646 C C . ALA A 1 82 ? 7.253 -1.285 3.655 1.00 95.25 82 ALA A C 1
ATOM 648 O O . ALA A 1 82 ? 7.097 -2.252 4.403 1.00 95.25 82 ALA A O 1
ATOM 649 N N . GLU A 1 83 ? 7.124 -0.026 4.096 1.00 95.25 83 GLU A N 1
ATOM 650 C CA . GLU A 1 83 ? 6.677 0.292 5.458 1.00 95.25 83 GLU A CA 1
ATOM 651 C C . GLU A 1 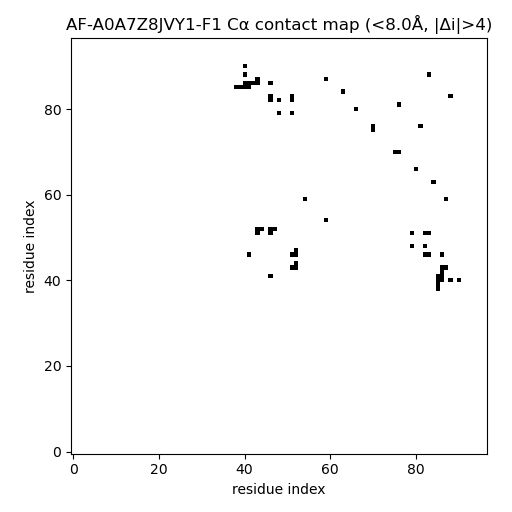83 ? 5.256 -0.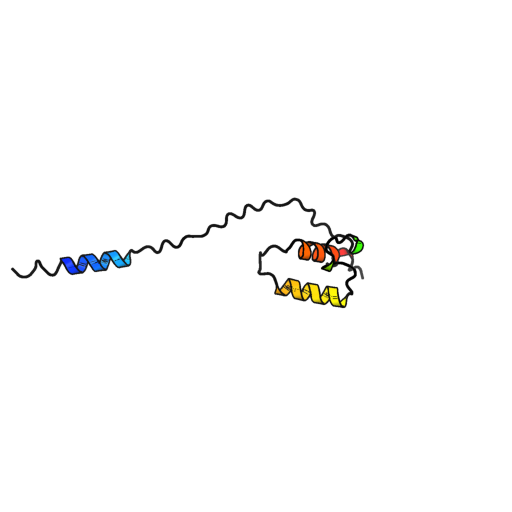225 5.707 1.00 95.25 83 GLU A C 1
ATOM 653 O O . GLU A 1 83 ? 5.012 -0.864 6.730 1.00 95.25 83 GLU A O 1
ATOM 658 N N . PHE A 1 84 ? 4.343 -0.011 4.754 1.00 96.50 84 PHE A N 1
ATOM 659 C CA . PHE A 1 84 ? 2.969 -0.502 4.836 1.00 96.50 84 PHE A CA 1
ATOM 660 C C . PHE A 1 84 ? 2.919 -2.024 5.012 1.00 96.50 84 PHE A C 1
ATOM 662 O O . PHE A 1 84 ? 2.285 -2.521 5.942 1.00 96.50 84 PHE A O 1
ATOM 669 N N . ILE A 1 85 ? 3.631 -2.770 4.161 1.00 95.62 85 ILE A N 1
ATOM 670 C CA . ILE A 1 85 ? 3.668 -4.237 4.224 1.00 95.62 85 ILE A CA 1
ATOM 671 C C . ILE A 1 85 ? 4.198 -4.695 5.585 1.00 95.62 85 ILE A C 1
ATOM 673 O O . ILE A 1 85 ? 3.608 -5.574 6.204 1.00 95.62 85 ILE A O 1
ATOM 677 N N . ARG A 1 86 ? 5.272 -4.084 6.092 1.00 93.75 86 ARG A N 1
ATOM 678 C CA . ARG A 1 86 ? 5.837 -4.439 7.404 1.00 93.75 86 ARG A CA 1
ATOM 679 C C . ARG A 1 86 ? 4.903 -4.129 8.571 1.00 93.75 86 ARG A C 1
ATOM 681 O O . ARG A 1 86 ? 5.015 -4.791 9.599 1.00 93.75 86 ARG A O 1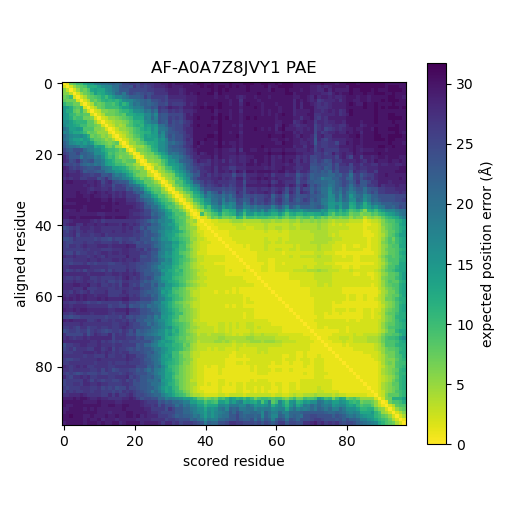
ATOM 688 N N . ALA A 1 87 ? 4.040 -3.127 8.433 1.00 94.25 87 ALA A N 1
ATOM 689 C CA . ALA A 1 87 ? 3.098 -2.724 9.470 1.00 94.25 87 ALA A CA 1
ATOM 690 C C . ALA A 1 87 ? 1.825 -3.581 9.498 1.00 94.25 87 ALA A C 1
ATOM 692 O O . ALA A 1 87 ? 1.313 -3.889 10.571 1.00 94.25 87 ALA A O 1
ATOM 693 N N . TYR A 1 88 ? 1.305 -3.955 8.327 1.00 94.38 88 TYR A N 1
ATOM 694 C CA . TYR A 1 88 ? -0.039 -4.527 8.199 1.00 94.38 88 TYR A CA 1
ATOM 695 C C . TYR A 1 88 ? -0.072 -5.969 7.685 1.00 94.38 88 TYR A C 1
ATOM 697 O O . TYR A 1 88 ? -1.136 -6.589 7.705 1.00 94.38 88 TYR A O 1
ATOM 705 N N . ALA A 1 89 ? 1.048 -6.539 7.226 1.00 92.12 89 ALA A N 1
ATOM 706 C CA . ALA A 1 89 ? 1.080 -7.955 6.881 1.00 92.12 89 ALA A CA 1
ATOM 707 C C . ALA A 1 89 ? 0.985 -8.790 8.162 1.00 92.12 89 ALA A C 1
ATOM 709 O O . ALA A 1 89 ? 1.822 -8.678 9.058 1.00 92.12 89 ALA A O 1
ATOM 710 N N . SER A 1 90 ? -0.038 -9.639 8.252 1.00 80.50 90 SER A N 1
ATOM 711 C CA . SER A 1 90 ? -0.205 -10.527 9.399 1.00 80.50 90 SER A CA 1
ATOM 712 C C . SER A 1 90 ? 0.993 -11.464 9.527 1.00 80.50 90 SER A C 1
ATOM 714 O O . SER A 1 90 ? 1.415 -12.098 8.555 1.00 80.50 90 SER A O 1
ATOM 716 N N . SER A 1 91 ? 1.526 -11.581 10.743 1.00 62.84 91 SER A N 1
ATOM 717 C CA . SER A 1 91 ? 2.546 -12.580 11.027 1.00 62.84 91 SER A CA 1
ATOM 718 C C . SER A 1 91 ? 1.906 -13.977 10.958 1.00 62.84 91 SER A C 1
ATOM 720 O O . SER A 1 91 ? 0.812 -14.179 11.492 1.00 62.84 91 SER A O 1
ATOM 722 N N . PRO A 1 92 ? 2.552 -14.985 10.343 1.00 58.28 92 PRO A N 1
ATOM 723 C CA . PRO A 1 92 ? 2.025 -16.352 10.352 1.00 58.28 92 PRO A CA 1
ATOM 724 C C . PRO A 1 92 ? 1.917 -16.942 11.771 1.00 58.28 92 PRO A C 1
ATOM 726 O O . PRO A 1 92 ? 1.283 -17.975 11.963 1.00 58.28 92 PRO A O 1
ATOM 729 N N . THR A 1 93 ? 2.513 -16.291 12.773 1.00 53.03 93 THR A N 1
ATOM 730 C CA . THR A 1 93 ? 2.458 -16.671 14.188 1.00 53.03 93 THR A CA 1
ATOM 731 C C . THR A 1 93 ? 1.203 -16.205 14.929 1.00 53.03 93 THR A C 1
ATOM 733 O O . THR A 1 93 ? 0.965 -16.709 16.021 1.00 53.03 93 THR A O 1
ATOM 736 N N . ASP A 1 94 ? 0.379 -15.327 14.348 1.00 54.56 94 ASP A N 1
ATOM 737 C CA . ASP A 1 94 ? -0.910 -14.910 14.937 1.00 54.56 94 ASP A CA 1
ATOM 738 C C . ASP A 1 94 ? -2.092 -15.801 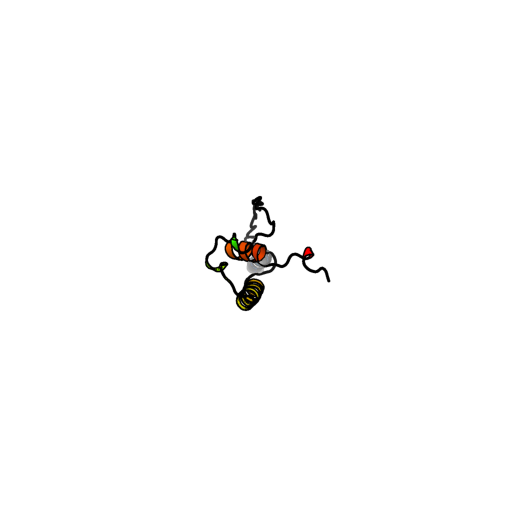14.510 1.00 54.56 94 ASP A C 1
ATOM 740 O O . ASP A 1 94 ? -3.223 -15.603 14.944 1.00 54.56 94 ASP A O 1
ATOM 744 N N . SER A 1 95 ? -1.842 -16.819 13.679 1.00 49.47 95 SER A N 1
ATOM 745 C CA . SER A 1 95 ? -2.830 -17.838 13.296 1.00 49.47 95 SER A CA 1
ATOM 746 C C . SER A 1 95 ? -2.746 -19.066 14.210 1.00 49.47 95 SER A C 1
ATOM 748 O O . SER A 1 95 ? -2.509 -20.180 13.746 1.00 49.47 95 SER A O 1
ATOM 750 N N . THR A 1 96 ? -2.886 -18.878 15.521 1.00 44.69 96 THR A N 1
ATOM 751 C CA . THR A 1 96 ? -3.221 -19.984 16.434 1.00 44.69 96 THR A CA 1
ATOM 752 C C . THR A 1 96 ? -4.722 -19.999 16.666 1.00 44.69 96 THR A C 1
ATOM 754 O O . THR A 1 96 ? -5.226 -19.190 17.443 1.00 44.69 96 THR A O 1
ATOM 757 N N . ASP A 1 97 ? -5.393 -20.942 16.008 1.00 42.84 97 ASP A N 1
ATOM 758 C CA . ASP A 1 97 ? -6.660 -21.533 16.449 1.00 42.84 97 ASP A CA 1
ATOM 759 C C . ASP A 1 97 ? -6.426 -23.041 16.651 1.00 42.84 97 ASP A C 1
ATOM 761 O O . ASP A 1 97 ? -5.816 -23.667 15.747 1.00 42.84 97 ASP A O 1
#

Secondary structure (DSSP, 8-state):
---SSSGGGTHHHHGGGG-------------------------GGG--SGGGSS--HHHHHHHHHHHHHH--TTPPPPHHHHHHHHHHSPPGGG---

Solvent-accessible surface area (backbone atoms only — not comparable to full-atom values): 6633 Å² total; per-residue (Å²): 141,90,69,80,80,65,62,70,66,60,61,62,64,61,63,65,79,69,65,74,80,78,67,82,78,82,75,77,79,74,76,75,74,74,69,87,66,80,82,65,73,44,60,56,90,72,59,82,53,74,91,56,48,90,67,50,74,68,54,50,52,51,48,51,53,49,54,70,71,71,57,60,91,92,54,80,71,51,75,66,57,47,51,41,48,32,33,67,56,78,59,83,81,76,73,79,129

pLDDT: mean 76.33, std 20.32, range [42.84, 98.0]

Foldseek 3Di:
DPDPPPVVVVVVVVVVVPPDPPDPPPPPPPPCPVPPDPLAADALVPQDDPLSHPDDPVRLVVLVVVQVVPDDPPGDDDPNSSNNCSHPPDDPVVPDD

Sequence (97 aa):
MYYIKKVSAILVTLALLLGIFSLPTSSYASTNEESNQSLEPIDPSQVTYESNKNLSDEQVSDRFQEINSKYDIEEPFSAEDAEFIRAYASSPTDSTD

Organism: NCBI:txid156981